Protein AF-A0A0L8GHQ9-F1 (afdb_monomer_lite)

Organism: Octopus bimaculoides (NCBI:txid37653)

Radius of gyration: 21.72 Å; chains: 1; bounding box: 52×26×66 Å

Structure (mmCIF, N/CA/C/O backbone):
data_AF-A0A0L8GHQ9-F1
#
_entry.id   AF-A0A0L8GHQ9-F1
#
loop_
_atom_site.group_PDB
_atom_site.id
_atom_site.type_symbol
_atom_site.label_atom_id
_atom_site.label_alt_id
_atom_site.label_comp_id
_atom_site.label_asym_id
_atom_site.label_entity_id
_atom_site.label_seq_id
_atom_site.pdbx_PDB_ins_code
_atom_site.Cartn_x
_atom_site.Cartn_y
_atom_site.Cartn_z
_atom_site.occupancy
_atom_site.B_iso_or_equiv
_atom_site.auth_seq_id
_atom_site.auth_comp_id
_atom_site.auth_asym_id
_atom_site.auth_atom_id
_atom_site.pdbx_PDB_model_num
ATOM 1 N N . MET A 1 1 ? 26.374 -10.317 -3.356 1.00 45.03 1 MET A N 1
ATOM 2 C CA . MET A 1 1 ? 27.525 -11.014 -3.963 1.00 45.03 1 MET A CA 1
ATOM 3 C C . MET A 1 1 ? 27.053 -11.499 -5.323 1.00 45.03 1 MET A C 1
ATOM 5 O O . MET A 1 1 ? 26.225 -12.399 -5.368 1.00 45.03 1 MET A O 1
ATOM 9 N N . THR A 1 2 ? 27.416 -10.808 -6.401 1.00 68.69 2 THR A N 1
ATOM 10 C CA . THR A 1 2 ? 27.128 -11.264 -7.770 1.00 68.69 2 THR A CA 1
ATOM 11 C C . THR A 1 2 ? 28.093 -12.399 -8.121 1.00 68.69 2 THR A C 1
ATOM 13 O O . THR A 1 2 ? 29.212 -12.444 -7.613 1.00 68.69 2 THR A O 1
ATOM 16 N N . SER A 1 3 ? 27.635 -13.373 -8.905 1.00 83.12 3 SER A N 1
ATOM 17 C CA . SER A 1 3 ? 28.460 -14.510 -9.332 1.00 83.12 3 SER A CA 1
ATOM 18 C C . SER A 1 3 ? 29.551 -14.045 -10.302 1.00 83.12 3 SER A C 1
ATOM 20 O O . SER A 1 3 ? 29.299 -13.146 -11.096 1.00 83.12 3 SER A O 1
ATOM 22 N N . PHE A 1 4 ? 30.712 -14.713 -10.317 1.00 80.62 4 PHE A N 1
ATOM 23 C CA . PHE A 1 4 ? 31.771 -14.515 -11.327 1.00 80.62 4 PHE A CA 1
ATOM 24 C C . PHE A 1 4 ? 31.271 -14.712 -12.774 1.00 80.62 4 PHE A C 1
ATOM 26 O O . PHE A 1 4 ? 31.885 -14.259 -13.737 1.00 80.62 4 PHE A O 1
ATOM 33 N N . LEU A 1 5 ? 30.138 -15.403 -12.935 1.00 78.00 5 LEU A N 1
ATOM 34 C CA . LEU A 1 5 ? 29.479 -15.593 -14.223 1.00 78.00 5 LEU A CA 1
ATOM 35 C C . LEU A 1 5 ? 28.772 -14.322 -14.719 1.00 78.00 5 LEU A C 1
ATOM 37 O O . LEU A 1 5 ? 28.605 -14.180 -15.924 1.00 78.00 5 LEU A O 1
ATOM 41 N N . CYS A 1 6 ? 28.383 -13.395 -13.834 1.00 75.25 6 CYS A N 1
ATOM 42 C CA . CYS A 1 6 ? 27.696 -12.156 -14.216 1.00 75.25 6 CYS A CA 1
ATOM 43 C C . CYS A 1 6 ? 28.582 -11.219 -15.052 1.00 75.25 6 CYS A C 1
ATOM 45 O O . CYS A 1 6 ? 28.053 -10.485 -15.877 1.00 75.25 6 CYS A O 1
ATOM 47 N N . ASP A 1 7 ? 29.907 -11.298 -14.900 1.00 81.38 7 ASP A N 1
ATOM 48 C CA . ASP A 1 7 ? 30.868 -10.476 -15.651 1.00 81.38 7 ASP A CA 1
ATOM 49 C C . ASP A 1 7 ? 30.962 -10.867 -17.137 1.00 81.38 7 ASP A C 1
ATOM 51 O O . ASP A 1 7 ? 31.507 -10.124 -17.949 1.00 81.38 7 ASP A O 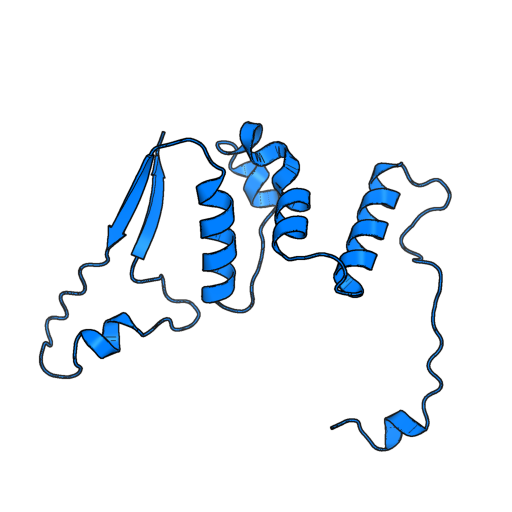1
ATOM 55 N N . HIS A 1 8 ? 30.429 -12.039 -17.498 1.00 83.44 8 HIS A N 1
ATOM 56 C CA . HIS A 1 8 ? 30.474 -12.591 -18.854 1.00 83.44 8 HIS A CA 1
ATOM 57 C C . HIS A 1 8 ? 29.106 -12.565 -19.553 1.00 83.44 8 HIS A C 1
ATOM 59 O O . HIS A 1 8 ? 28.953 -13.152 -20.624 1.00 83.44 8 HIS A O 1
ATOM 65 N N . VAL A 1 9 ? 28.101 -11.921 -18.951 1.00 83.38 9 VAL A N 1
ATOM 66 C CA . VAL A 1 9 ? 26.760 -11.798 -19.531 1.00 83.38 9 VAL A CA 1
ATOM 67 C C . VAL A 1 9 ? 26.627 -10.441 -20.207 1.00 83.38 9 VAL A C 1
ATOM 69 O O . VAL A 1 9 ? 26.786 -9.399 -19.576 1.00 83.38 9 VAL A O 1
ATOM 72 N N . GLU A 1 10 ? 26.285 -10.455 -21.492 1.00 84.00 10 GLU A N 1
ATOM 73 C CA . GLU A 1 10 ? 25.854 -9.253 -22.197 1.00 84.00 10 GLU A CA 1
ATOM 74 C C . GLU A 1 10 ? 24.424 -8.910 -21.763 1.00 84.00 10 GLU A C 1
ATOM 76 O O . GLU A 1 10 ? 23.481 -9.673 -21.990 1.00 84.00 10 GLU A O 1
ATOM 81 N N . VAL A 1 11 ? 24.266 -7.770 -21.092 1.00 82.88 11 VAL A N 1
ATOM 82 C CA . VAL A 1 11 ? 22.952 -7.251 -20.712 1.00 82.88 11 VAL A CA 1
ATOM 83 C C . VAL A 1 11 ? 22.405 -6.453 -21.887 1.00 82.88 11 VAL A C 1
ATOM 85 O O . VAL A 1 11 ? 22.941 -5.406 -22.237 1.00 82.88 11 VAL A O 1
ATOM 88 N N . VAL A 1 12 ? 21.325 -6.948 -22.487 1.00 81.06 12 VAL A N 1
ATOM 89 C CA . VAL A 1 12 ? 20.594 -6.240 -23.541 1.00 81.06 12 VAL A CA 1
ATOM 90 C C . VAL A 1 12 ? 19.338 -5.628 -22.937 1.00 81.06 12 VAL A C 1
ATOM 92 O O . VAL A 1 12 ? 18.494 -6.334 -22.384 1.00 81.06 12 VAL A O 1
ATOM 95 N N . GLU A 1 13 ? 19.201 -4.311 -23.053 1.00 80.62 13 GLU A N 1
ATOM 96 C CA . GLU A 1 13 ? 18.004 -3.596 -22.621 1.00 80.62 13 GLU A CA 1
ATOM 97 C C . GLU A 1 13 ? 16.935 -3.624 -23.718 1.00 80.62 13 GLU A C 1
ATOM 99 O O . GLU A 1 13 ? 17.205 -3.352 -24.889 1.00 80.62 13 GLU A O 1
ATOM 104 N N . LEU A 1 14 ? 15.696 -3.942 -23.338 1.00 71.56 14 LEU A N 1
ATOM 105 C CA . LEU A 1 14 ? 14.545 -3.867 -24.231 1.00 71.56 14 LEU A CA 1
ATOM 106 C C . LEU A 1 14 ? 13.823 -2.533 -24.000 1.00 71.56 14 LEU A C 1
ATOM 108 O O . LEU A 1 14 ? 13.189 -2.364 -22.959 1.00 71.56 14 LEU A O 1
ATOM 112 N N . PRO A 1 15 ? 13.860 -1.589 -24.958 1.00 68.81 15 PRO A N 1
ATOM 113 C CA . PRO A 1 15 ? 13.302 -0.251 -24.760 1.00 68.81 15 PRO A CA 1
ATOM 114 C C . PRO A 1 15 ? 11.769 -0.210 -24.848 1.00 68.81 15 PRO A C 1
ATOM 116 O O . PRO A 1 15 ? 11.161 0.810 -24.541 1.00 68.81 15 PRO A O 1
ATOM 119 N N . THR A 1 16 ? 11.122 -1.284 -25.316 1.00 68.50 16 THR A N 1
ATOM 120 C CA . THR A 1 16 ? 9.671 -1.326 -25.559 1.00 68.50 16 THR A CA 1
ATOM 121 C C . THR A 1 16 ? 9.004 -2.422 -24.738 1.00 68.50 16 THR A C 1
ATOM 123 O O . THR A 1 16 ? 9.372 -3.593 -24.823 1.00 68.50 16 THR A O 1
ATOM 126 N N . ASN A 1 17 ? 7.975 -2.050 -23.975 1.00 66.25 17 ASN A N 1
ATOM 127 C CA . ASN A 1 17 ? 7.151 -2.998 -23.236 1.00 66.25 17 ASN A CA 1
ATOM 128 C C . ASN A 1 17 ? 6.190 -3.719 -24.195 1.00 66.25 17 ASN A C 1
ATOM 130 O O . ASN A 1 17 ? 5.211 -3.140 -24.654 1.00 66.25 17 ASN A O 1
ATOM 134 N N . LEU A 1 18 ? 6.454 -4.997 -24.467 1.00 69.06 18 LEU A N 1
ATOM 135 C CA . LEU A 1 18 ? 5.669 -5.824 -25.394 1.00 69.06 18 LEU A CA 1
ATOM 136 C C . LEU A 1 18 ? 4.232 -6.121 -24.919 1.00 69.06 18 LEU A C 1
ATOM 138 O O . LEU A 1 18 ? 3.452 -6.686 -25.680 1.00 69.06 18 LEU A O 1
ATOM 142 N N . ARG A 1 19 ? 3.864 -5.755 -23.681 1.00 66.88 19 ARG A N 1
ATOM 143 C CA . ARG A 1 19 ? 2.473 -5.829 -23.194 1.00 66.88 19 ARG A CA 1
ATOM 144 C C . ARG A 1 19 ? 1.611 -4.657 -23.672 1.00 66.88 19 ARG A C 1
ATOM 146 O O . ARG A 1 19 ? 0.400 -4.714 -23.504 1.00 66.88 19 ARG A O 1
ATOM 153 N N . LEU A 1 20 ? 2.214 -3.611 -24.242 1.00 65.81 20 LEU A N 1
ATOM 154 C CA . LEU A 1 20 ? 1.497 -2.482 -24.826 1.00 65.81 20 LEU A CA 1
ATOM 155 C C . LEU A 1 20 ? 1.179 -2.754 -26.295 1.00 65.81 20 LEU A C 1
ATOM 157 O O . LEU A 1 20 ? 2.082 -2.824 -27.128 1.00 65.81 20 LEU A O 1
ATOM 161 N N . LEU A 1 21 ? -0.108 -2.874 -26.621 1.00 65.62 21 LEU A N 1
ATOM 162 C CA . LEU A 1 21 ? -0.550 -2.941 -28.010 1.00 65.62 21 LEU A CA 1
ATOM 163 C C . LEU A 1 21 ? -0.366 -1.562 -28.682 1.00 65.62 21 LEU A C 1
ATOM 165 O O . LEU A 1 21 ? -0.665 -0.540 -28.060 1.00 65.62 21 LEU A O 1
ATOM 169 N N . PRO A 1 22 ? 0.093 -1.491 -29.949 1.00 61.97 22 PRO A N 1
ATOM 170 C CA . PRO A 1 22 ? 0.243 -0.226 -30.682 1.00 61.97 22 PRO A CA 1
ATOM 171 C C . PRO A 1 22 ? -1.063 0.576 -30.800 1.00 61.97 22 PRO A C 1
ATOM 173 O O . PRO A 1 22 ? -1.027 1.802 -30.872 1.00 61.97 22 PRO A O 1
ATOM 176 N N . GLU A 1 23 ? -2.198 -0.127 -30.777 1.00 63.31 23 GLU A N 1
ATOM 177 C CA . GLU A 1 23 ? -3.567 0.407 -30.814 1.00 63.31 23 GLU A CA 1
ATOM 178 C C . GLU A 1 23 ? -4.259 0.386 -29.437 1.00 63.31 23 GLU A C 1
ATOM 180 O O . GLU A 1 23 ? -5.470 0.579 -29.350 1.00 63.31 23 GLU A O 1
ATOM 185 N N . GLY A 1 24 ? -3.510 0.129 -28.358 1.00 61.25 24 GLY A N 1
ATOM 186 C CA . GLY A 1 24 ? -4.055 0.028 -27.006 1.00 61.25 24 GLY A CA 1
ATOM 187 C C . GLY A 1 24 ? -4.785 1.301 -26.573 1.00 61.25 24 GLY A C 1
ATOM 188 O O . GLY A 1 24 ? -4.360 2.422 -26.881 1.00 61.25 24 GLY A O 1
ATOM 189 N N . HIS A 1 25 ? -5.892 1.127 -25.850 1.00 69.00 25 HIS A N 1
ATOM 190 C CA . HIS A 1 25 ? -6.658 2.231 -25.276 1.00 69.00 25 HIS A CA 1
ATOM 191 C C . HIS A 1 25 ? -5.782 3.077 -24.332 1.00 69.00 25 HIS A C 1
ATOM 193 O O . HIS A 1 25 ? -4.801 2.588 -23.769 1.00 69.00 25 HIS A O 1
ATOM 199 N N . SER A 1 26 ? -6.141 4.355 -24.147 1.00 75.06 26 SER A N 1
ATOM 200 C CA . SER A 1 26 ? -5.404 5.307 -23.292 1.00 75.06 26 SER A CA 1
ATOM 201 C C . SER A 1 26 ? -5.047 4.716 -21.919 1.00 75.06 26 SER A C 1
ATOM 203 O O . SER A 1 26 ? -3.924 4.884 -21.443 1.00 75.06 26 SER A O 1
ATOM 205 N N . ASP A 1 27 ? -5.973 3.950 -21.347 1.00 77.06 27 ASP A N 1
ATOM 206 C CA . ASP A 1 27 ? -5.876 3.353 -20.015 1.00 77.06 27 ASP A CA 1
ATOM 207 C C . ASP A 1 27 ? -4.775 2.275 -19.922 1.00 77.06 27 ASP A C 1
ATOM 209 O O . ASP A 1 27 ? -4.077 2.170 -18.913 1.00 77.06 27 ASP A O 1
ATOM 213 N N . GLU A 1 28 ? -4.547 1.496 -20.988 1.00 80.00 28 GLU A N 1
ATOM 214 C CA . GLU A 1 28 ? -3.485 0.475 -21.017 1.00 80.00 28 GLU A CA 1
ATOM 215 C C . GLU A 1 28 ? -2.097 1.122 -21.032 1.00 80.00 28 GLU A C 1
ATOM 217 O O . GLU A 1 2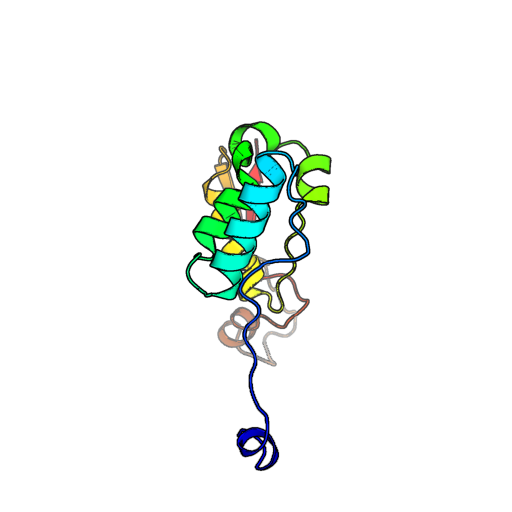8 ? -1.171 0.667 -20.350 1.00 80.00 28 GLU A O 1
ATOM 222 N N . ARG A 1 29 ? -1.957 2.217 -21.790 1.00 80.94 29 ARG A N 1
ATOM 223 C CA . ARG A 1 29 ? -0.712 2.989 -21.867 1.00 80.94 29 ARG A CA 1
ATOM 224 C C . ARG A 1 29 ? -0.396 3.666 -20.537 1.00 80.94 29 ARG A C 1
ATOM 226 O O . ARG A 1 29 ? 0.759 3.648 -20.111 1.00 80.94 29 ARG A O 1
ATOM 233 N N . GLU A 1 30 ? -1.404 4.226 -19.877 1.00 84.00 30 GLU A N 1
ATOM 234 C CA . GLU A 1 30 ? -1.261 4.804 -18.540 1.00 84.00 30 GLU A CA 1
ATOM 235 C C . GLU A 1 30 ? -0.794 3.752 -17.525 1.00 84.00 30 GLU A C 1
ATOM 237 O O . GLU A 1 30 ? 0.208 3.960 -16.833 1.00 84.00 30 GLU A O 1
ATOM 242 N N . PHE A 1 31 ? -1.436 2.582 -17.507 1.00 82.81 31 PHE A N 1
ATOM 243 C CA . PHE A 1 31 ? -1.072 1.501 -16.594 1.00 82.81 31 PHE A CA 1
ATOM 244 C C . PHE A 1 31 ? 0.352 0.970 -16.820 1.00 82.81 31 PHE A C 1
ATOM 246 O O . PHE A 1 31 ? 1.085 0.713 -15.864 1.00 82.81 31 PHE A O 1
ATOM 253 N N . ALA A 1 32 ? 0.796 0.828 -18.070 1.00 84.25 32 ALA A N 1
ATOM 254 C CA . ALA A 1 32 ? 2.161 0.377 -18.336 1.00 84.25 32 ALA A CA 1
ATOM 255 C C . ALA A 1 32 ? 3.219 1.417 -17.950 1.00 84.25 32 ALA A C 1
ATOM 257 O O . ALA A 1 32 ? 4.274 1.042 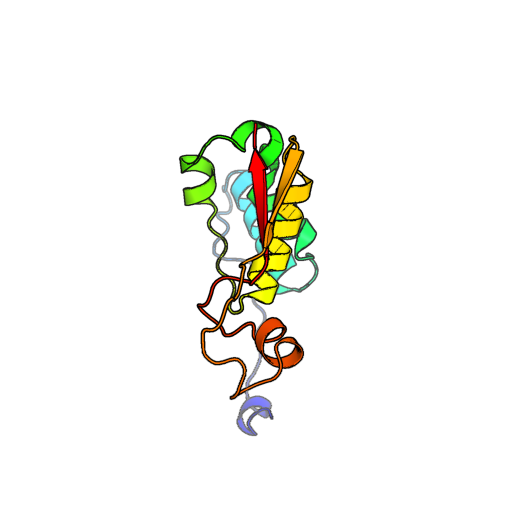-17.437 1.00 84.25 32 ALA A O 1
ATOM 258 N N . ASN A 1 33 ? 2.945 2.707 -18.164 1.00 85.19 33 ASN A N 1
ATOM 259 C CA . ASN A 1 33 ? 3.829 3.780 -17.707 1.00 85.19 33 ASN A CA 1
ATOM 260 C C . ASN A 1 33 ? 3.936 3.787 -16.179 1.00 85.19 33 ASN A C 1
ATOM 262 O O . ASN A 1 33 ? 5.035 3.928 -15.641 1.00 85.19 33 ASN A O 1
ATOM 266 N N . TYR A 1 34 ? 2.818 3.557 -15.489 1.00 86.94 34 TYR A N 1
ATOM 267 C CA . TYR A 1 34 ? 2.809 3.343 -14.047 1.00 86.94 34 TYR A CA 1
ATOM 268 C C . TYR A 1 34 ? 3.699 2.151 -13.649 1.00 86.94 34 TYR A C 1
ATOM 270 O O . TYR A 1 34 ? 4.594 2.310 -12.822 1.00 86.94 34 TYR A O 1
ATOM 278 N N . LEU A 1 35 ? 3.552 0.981 -14.284 1.00 85.50 35 LEU A N 1
ATOM 279 C CA . LEU A 1 35 ? 4.396 -0.187 -13.987 1.00 85.50 35 LEU A CA 1
ATOM 280 C C . LEU A 1 35 ? 5.894 0.075 -14.206 1.00 85.50 35 LEU A C 1
ATOM 282 O O . LEU A 1 35 ? 6.715 -0.390 -13.415 1.00 85.50 35 LEU A O 1
ATOM 286 N N . LEU A 1 36 ? 6.256 0.820 -15.253 1.00 87.12 36 LEU A N 1
ATOM 287 C CA . LEU A 1 36 ? 7.644 1.222 -15.499 1.00 87.12 36 LEU A CA 1
ATOM 288 C C . LEU A 1 36 ? 8.163 2.143 -14.392 1.00 87.12 36 LEU A C 1
ATOM 290 O O . LEU A 1 36 ? 9.273 1.949 -13.900 1.00 87.12 36 LEU A O 1
ATOM 294 N N . GLY A 1 37 ? 7.358 3.116 -13.963 1.00 87.69 37 GLY A N 1
ATOM 295 C CA . GLY A 1 37 ? 7.713 3.998 -12.855 1.00 87.69 37 GLY A CA 1
ATOM 296 C C . GLY A 1 37 ? 7.917 3.242 -11.540 1.00 87.69 37 GLY A C 1
ATOM 297 O O . GLY A 1 37 ? 8.883 3.519 -10.831 1.00 87.69 37 GLY A O 1
ATOM 298 N N . VAL A 1 38 ? 7.069 2.247 -11.252 1.00 86.06 38 VAL A N 1
ATOM 299 C CA . VAL A 1 38 ? 7.228 1.355 -10.091 1.00 86.06 38 VAL A CA 1
ATOM 300 C C . VAL A 1 38 ? 8.523 0.546 -10.200 1.00 86.06 38 VAL A C 1
ATOM 302 O O . VAL A 1 38 ? 9.314 0.536 -9.261 1.00 86.06 38 VAL A O 1
ATOM 305 N N . GLY A 1 39 ? 8.771 -0.098 -11.346 1.00 83.69 39 GLY A N 1
ATOM 306 C CA . GLY A 1 39 ? 9.962 -0.931 -11.558 1.00 83.69 39 GLY A CA 1
ATOM 307 C C . GLY A 1 39 ? 11.279 -0.154 -11.483 1.00 83.69 39 GLY A C 1
ATOM 308 O O . GLY A 1 39 ? 12.274 -0.681 -10.994 1.00 83.69 39 GLY A O 1
ATOM 309 N N . ASN A 1 40 ? 11.263 1.113 -11.899 1.00 87.31 40 ASN A N 1
ATOM 310 C CA . ASN A 1 40 ? 12.420 2.006 -11.834 1.00 87.31 40 ASN A CA 1
ATOM 311 C C . ASN A 1 40 ? 12.606 2.667 -10.457 1.00 87.31 40 ASN A C 1
ATOM 313 O O . ASN A 1 40 ? 13.568 3.407 -10.271 1.00 87.31 40 ASN A O 1
ATOM 317 N N . GLY A 1 41 ? 11.694 2.444 -9.503 1.00 88.12 41 GLY A N 1
ATOM 318 C CA . GLY A 1 41 ? 11.735 3.092 -8.188 1.00 88.12 41 GLY A CA 1
ATOM 319 C C . GLY A 1 41 ? 11.390 4.586 -8.213 1.00 88.12 41 GLY A C 1
ATOM 320 O O . GLY A 1 41 ? 11.681 5.298 -7.257 1.00 88.12 41 GLY A O 1
ATOM 321 N N . ASN A 1 42 ? 10.762 5.067 -9.290 1.00 90.69 42 ASN A N 1
ATOM 322 C CA . ASN A 1 42 ? 10.364 6.469 -9.453 1.00 90.69 42 ASN A CA 1
ATOM 323 C C . ASN A 1 42 ? 8.994 6.779 -8.836 1.00 90.69 42 ASN A C 1
ATOM 325 O O . ASN A 1 42 ? 8.610 7.945 -8.758 1.00 90.69 42 ASN A O 1
ATOM 329 N N . ILE A 1 43 ? 8.243 5.747 -8.450 1.00 90.38 43 ILE A N 1
ATOM 330 C CA . ILE A 1 43 ? 6.913 5.867 -7.855 1.0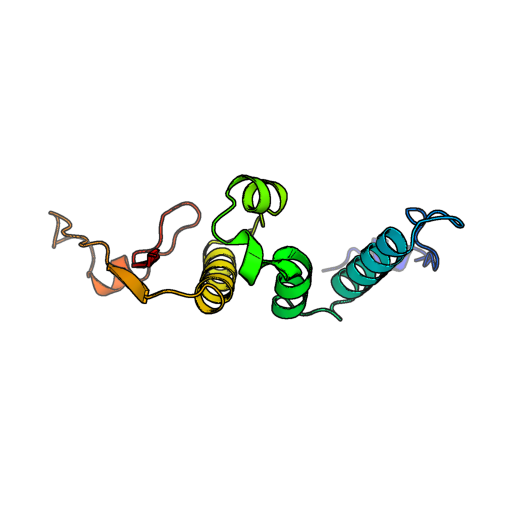0 90.38 43 ILE A CA 1
ATOM 331 C C . ILE A 1 43 ? 6.994 5.433 -6.396 1.00 90.38 43 ILE A C 1
ATOM 333 O O . ILE A 1 43 ? 7.433 4.323 -6.091 1.00 90.38 43 ILE A O 1
ATOM 337 N N . SER A 1 44 ? 6.560 6.312 -5.494 1.00 92.00 44 SER A N 1
ATOM 338 C CA . SER A 1 44 ? 6.506 6.004 -4.068 1.00 92.00 44 SER A CA 1
ATOM 339 C C . SER A 1 44 ? 5.352 5.049 -3.739 1.00 92.00 44 SER A C 1
ATOM 341 O O . SER A 1 44 ? 4.419 4.846 -4.526 1.00 92.00 44 SER A O 1
ATOM 343 N N . VAL A 1 45 ? 5.380 4.461 -2.541 1.00 88.88 45 VAL A N 1
ATOM 344 C CA . VAL A 1 45 ? 4.286 3.598 -2.074 1.00 88.88 45 VAL A CA 1
ATOM 345 C C . VAL A 1 45 ? 2.984 4.397 -1.978 1.00 88.88 45 VAL A C 1
ATOM 347 O O . VAL A 1 45 ? 1.940 3.918 -2.403 1.00 88.88 45 VAL A O 1
ATOM 350 N N . GLU A 1 46 ? 3.035 5.639 -1.503 1.00 91.31 46 GLU A N 1
ATOM 351 C CA . GLU A 1 46 ? 1.877 6.531 -1.400 1.00 91.31 46 GLU A CA 1
ATOM 352 C C . GLU A 1 46 ? 1.271 6.837 -2.772 1.00 91.31 46 GLU A C 1
ATOM 354 O O . GLU A 1 46 ? 0.059 6.731 -2.942 1.00 91.31 46 GLU A O 1
ATOM 359 N N . GLN A 1 47 ? 2.106 7.144 -3.769 1.00 91.94 47 GLN A N 1
ATOM 360 C CA . GLN A 1 47 ? 1.645 7.360 -5.145 1.00 91.94 47 GLN A CA 1
ATOM 361 C C . GLN A 1 47 ? 1.011 6.093 -5.735 1.00 91.94 47 GLN A C 1
ATOM 363 O O . GLN A 1 47 ? 0.015 6.170 -6.453 1.00 91.94 47 GLN A O 1
ATOM 368 N N . SER A 1 48 ? 1.549 4.922 -5.389 1.00 90.12 48 SER A N 1
ATOM 369 C CA . SER A 1 48 ? 0.983 3.629 -5.785 1.00 90.12 48 SER A CA 1
ATOM 370 C C . SER A 1 48 ? -0.389 3.389 -5.151 1.00 90.12 48 SER A C 1
ATOM 372 O O . SER A 1 48 ? -1.319 2.940 -5.820 1.00 90.12 48 SER A O 1
ATOM 374 N N . LEU A 1 49 ? -0.550 3.729 -3.870 1.00 92.19 49 LEU A N 1
ATOM 375 C CA . LEU A 1 49 ? -1.837 3.641 -3.176 1.00 92.19 49 LEU A CA 1
ATOM 376 C C . LEU A 1 49 ? -2.865 4.606 -3.776 1.00 92.19 49 LEU A C 1
ATOM 378 O O . LEU A 1 49 ? -4.027 4.233 -3.928 1.00 92.19 49 LEU A O 1
ATOM 382 N N . ASP A 1 50 ? -2.440 5.802 -4.177 1.00 91.38 50 ASP A N 1
ATOM 383 C CA . ASP A 1 50 ? -3.303 6.801 -4.817 1.00 91.38 50 ASP A CA 1
ATOM 384 C C . ASP A 1 50 ? -3.793 6.345 -6.190 1.00 91.38 50 ASP A C 1
ATOM 386 O O . ASP A 1 50 ? -4.955 6.565 -6.541 1.00 91.38 50 ASP A O 1
ATOM 390 N N . PHE A 1 51 ? -2.934 5.652 -6.935 1.00 89.38 51 PHE A N 1
ATOM 391 C CA . PHE A 1 51 ? -3.277 5.057 -8.221 1.00 89.38 51 PHE A CA 1
ATOM 392 C C . PHE A 1 51 ? -4.218 3.846 -8.077 1.00 89.38 51 PHE A C 1
ATOM 394 O O . PHE A 1 51 ? -5.211 3.733 -8.790 1.00 89.38 51 PHE A O 1
ATOM 401 N N . VAL A 1 52 ? -3.966 2.941 -7.124 1.00 89.62 52 VAL A N 1
ATOM 402 C CA . VAL A 1 52 ? -4.818 1.750 -6.919 1.00 89.62 52 VAL A CA 1
ATOM 403 C C . VAL A 1 52 ? -6.192 2.122 -6.344 1.00 89.62 52 VAL A C 1
ATOM 405 O O . VAL A 1 52 ? -7.210 1.528 -6.719 1.00 89.62 52 VAL A O 1
ATOM 408 N N . TYR A 1 53 ? -6.236 3.118 -5.454 1.00 90.94 53 TYR A N 1
ATOM 409 C CA . TYR A 1 53 ? -7.432 3.533 -4.716 1.00 90.94 53 TYR A CA 1
ATOM 410 C C . TYR A 1 53 ? -7.936 4.934 -5.105 1.00 90.94 53 TYR A C 1
ATOM 412 O O . TYR A 1 53 ? -8.491 5.644 -4.264 1.00 90.94 53 TYR A O 1
ATOM 420 N N . THR A 1 54 ? -7.801 5.341 -6.371 1.00 89.19 54 THR A N 1
ATOM 421 C CA . THR A 1 54 ? -8.170 6.692 -6.850 1.00 89.19 54 THR A CA 1
ATOM 422 C C . THR A 1 54 ? -9.604 7.109 -6.481 1.00 89.19 54 THR A C 1
ATOM 424 O O . THR A 1 54 ? -9.839 8.243 -6.060 1.00 89.19 54 THR A O 1
ATOM 427 N N . ASP A 1 55 ? -10.556 6.171 -6.520 1.00 89.56 55 ASP A N 1
ATOM 428 C CA . ASP A 1 55 ? -11.972 6.409 -6.197 1.00 89.56 55 ASP A CA 1
ATOM 429 C C . ASP A 1 55 ? -12.375 5.985 -4.776 1.00 89.56 55 ASP A C 1
ATOM 431 O O . ASP A 1 55 ? -13.553 5.711 -4.509 1.00 89.56 55 ASP A O 1
ATOM 435 N N . LEU A 1 56 ? -11.420 5.934 -3.839 1.00 90.00 56 LEU A N 1
ATOM 436 C CA . LEU A 1 56 ? -11.663 5.505 -2.456 1.00 90.00 56 LEU A CA 1
ATOM 437 C C . LEU A 1 56 ? -12.818 6.271 -1.804 1.00 90.00 56 LEU A C 1
ATOM 439 O O . LEU A 1 56 ? -13.686 5.671 -1.178 1.00 90.00 56 LEU A O 1
ATOM 443 N N . LYS A 1 57 ? -12.878 7.593 -2.002 1.00 87.38 57 LYS A N 1
ATOM 444 C CA . LYS A 1 57 ? -13.919 8.462 -1.425 1.00 87.38 57 LYS A CA 1
ATOM 445 C C . LYS A 1 57 ? -15.346 8.100 -1.852 1.00 87.38 57 LYS A C 1
ATOM 447 O O . LYS A 1 57 ? -16.284 8.436 -1.139 1.00 87.38 57 LYS A O 1
ATOM 452 N N . TYR A 1 58 ? -15.512 7.423 -2.987 1.00 89.56 58 TYR A N 1
ATOM 453 C CA . TYR A 1 58 ? -16.818 6.993 -3.494 1.00 89.56 58 TYR A CA 1
ATOM 454 C C . TYR A 1 58 ? -17.093 5.509 -3.233 1.00 89.56 58 TYR A C 1
ATOM 456 O O . TYR A 1 58 ? -18.251 5.115 -3.140 1.00 89.56 58 TYR A O 1
ATOM 464 N N . ASN A 1 59 ? -16.043 4.695 -3.091 1.00 91.25 59 ASN A N 1
ATOM 465 C CA . ASN A 1 59 ? -16.147 3.238 -3.001 1.00 91.25 59 ASN A CA 1
ATOM 466 C C . ASN A 1 59 ? -15.782 2.658 -1.628 1.00 91.25 59 ASN A C 1
ATOM 468 O O . ASN A 1 59 ? -15.784 1.440 -1.477 1.00 91.25 59 ASN A O 1
ATOM 472 N N . PHE A 1 60 ? -15.507 3.479 -0.609 1.00 86.81 60 PHE A N 1
ATOM 473 C CA . PHE A 1 60 ? -15.089 2.992 0.715 1.00 86.81 60 PHE A CA 1
ATOM 474 C C . PHE A 1 60 ? -16.114 2.071 1.414 1.00 86.81 60 PHE A C 1
ATOM 476 O O . PHE A 1 60 ? -15.765 1.380 2.366 1.00 86.81 60 PHE A O 1
ATOM 483 N N . THR A 1 61 ? -17.366 2.028 0.952 1.00 88.06 61 THR A N 1
ATOM 484 C CA . THR A 1 61 ? -18.412 1.100 1.427 1.00 88.06 61 THR A CA 1
ATOM 485 C C . THR A 1 61 ? -18.599 -0.131 0.534 1.00 88.06 61 THR A C 1
ATOM 487 O O . THR A 1 61 ? -19.360 -1.033 0.881 1.00 88.06 61 THR A O 1
ATOM 490 N N . ASN A 1 62 ? -17.930 -0.189 -0.618 1.00 91.44 62 ASN A N 1
ATOM 491 C CA . ASN A 1 62 ? -18.084 -1.239 -1.616 1.00 91.44 62 ASN A CA 1
ATOM 492 C C . ASN A 1 62 ? -17.042 -2.347 -1.400 1.00 91.44 62 ASN A C 1
ATOM 494 O O . ASN A 1 62 ? -15.900 -2.255 -1.852 1.00 91.44 62 ASN A O 1
ATOM 498 N N . SER A 1 63 ? -17.448 -3.426 -0.731 1.00 87.81 63 SER A N 1
ATOM 499 C CA . SER A 1 63 ? -16.570 -4.567 -0.435 1.00 87.81 63 SER A CA 1
ATOM 500 C C . SER A 1 63 ? -16.031 -5.268 -1.688 1.00 87.81 63 SER A C 1
ATOM 502 O O . SER A 1 63 ? -14.871 -5.674 -1.707 1.00 87.81 63 SER A O 1
ATOM 504 N N . VAL A 1 64 ? -16.832 -5.371 -2.754 1.00 92.31 64 VAL A N 1
ATOM 505 C CA . VAL A 1 64 ? -16.418 -5.991 -4.027 1.00 92.31 64 VAL A CA 1
ATOM 506 C C . VAL A 1 64 ? -15.322 -5.164 -4.699 1.00 92.31 64 VAL A C 1
ATOM 508 O O . VAL A 1 64 ? -14.370 -5.715 -5.254 1.00 92.31 64 VAL A O 1
ATOM 511 N N . TRP A 1 65 ? -15.414 -3.836 -4.611 1.00 91.75 65 TRP A N 1
ATOM 512 C CA . TRP A 1 65 ? -14.401 -2.935 -5.158 1.00 91.75 65 TRP A CA 1
ATOM 513 C C . TRP A 1 65 ? -13.037 -3.108 -4.473 1.00 91.75 65 TRP A C 1
ATOM 515 O O . TRP A 1 65 ? -12.022 -3.170 -5.173 1.00 91.75 65 TRP A O 1
ATOM 525 N N . PHE A 1 66 ? -13.017 -3.274 -3.143 1.00 88.88 66 PHE A N 1
ATOM 526 C CA . PHE A 1 66 ? -11.797 -3.594 -2.389 1.00 88.88 66 PHE A CA 1
ATOM 527 C C . PHE A 1 66 ? -11.242 -4.979 -2.715 1.00 88.88 66 PHE A C 1
ATOM 529 O O . PHE A 1 66 ? -10.034 -5.115 -2.898 1.00 88.88 66 PHE A O 1
ATOM 536 N N . ALA A 1 67 ? -12.099 -6.000 -2.820 1.00 88.06 67 ALA A N 1
ATOM 537 C CA . ALA A 1 67 ? -11.657 -7.368 -3.098 1.00 88.06 67 ALA A CA 1
ATOM 538 C C . ALA A 1 67 ? -10.851 -7.453 -4.408 1.00 88.06 67 ALA A C 1
ATOM 540 O O . ALA A 1 67 ? -9.796 -8.089 -4.458 1.00 88.06 67 ALA A O 1
ATOM 541 N N . ASN A 1 68 ? -11.278 -6.710 -5.432 1.00 89.56 68 ASN A N 1
ATOM 542 C CA . ASN A 1 68 ? -10.593 -6.622 -6.725 1.00 89.56 68 ASN A CA 1
ATOM 543 C C . ASN A 1 68 ? -9.278 -5.814 -6.693 1.00 89.56 68 ASN A C 1
ATOM 545 O O . ASN A 1 68 ? -8.600 -5.724 -7.714 1.00 89.56 68 ASN A O 1
ATOM 549 N N . ARG A 1 69 ? -8.929 -5.196 -5.557 1.00 89.06 69 ARG A N 1
ATOM 550 C CA . ARG A 1 69 ? -7.765 -4.305 -5.361 1.00 89.06 69 ARG A CA 1
ATOM 551 C C . ARG A 1 69 ? -6.898 -4.725 -4.172 1.00 89.06 69 ARG A C 1
ATOM 553 O O . ARG A 1 69 ? -6.187 -3.909 -3.595 1.00 89.06 69 ARG A O 1
ATOM 560 N N . THR A 1 70 ? -6.958 -6.004 -3.802 1.00 86.94 70 THR A N 1
ATOM 561 C CA . THR A 1 70 ? -6.199 -6.559 -2.675 1.00 86.94 70 THR A CA 1
ATOM 562 C C . THR A 1 70 ? -4.698 -6.300 -2.834 1.00 86.94 70 THR A C 1
ATOM 564 O O . THR A 1 70 ? -4.097 -6.693 -3.832 1.00 86.94 70 THR A O 1
ATOM 567 N N . ILE A 1 71 ? -4.086 -5.677 -1.823 1.00 86.81 71 ILE A N 1
ATOM 568 C CA . ILE A 1 71 ? -2.632 -5.511 -1.727 1.00 86.81 71 ILE A CA 1
ATOM 569 C C . ILE A 1 71 ? -2.070 -6.627 -0.855 1.00 86.81 71 ILE A C 1
ATOM 571 O O . ILE A 1 71 ? -2.547 -6.859 0.254 1.00 86.81 71 ILE A O 1
ATOM 575 N N . VAL A 1 72 ? -1.029 -7.290 -1.351 1.00 87.25 72 VAL A N 1
ATOM 576 C CA . VAL A 1 72 ? -0.286 -8.309 -0.608 1.00 87.25 72 VAL A CA 1
ATOM 577 C C . VAL A 1 72 ? 1.078 -7.740 -0.247 1.00 87.25 72 VAL A C 1
ATOM 579 O O . VAL A 1 72 ? 1.819 -7.299 -1.124 1.00 87.25 72 VAL A O 1
ATOM 582 N N . THR A 1 73 ? 1.416 -7.753 1.040 1.00 83.06 73 THR A N 1
ATOM 583 C CA . THR A 1 73 ? 2.735 -7.350 1.536 1.00 83.06 73 THR A CA 1
ATOM 584 C C . THR A 1 73 ? 3.474 -8.558 2.113 1.00 83.06 73 THR A C 1
ATOM 586 O O . THR A 1 73 ? 2.843 -9.487 2.618 1.00 83.06 73 THR A O 1
ATOM 589 N N . PRO A 1 74 ? 4.817 -8.568 2.068 1.00 80.81 74 PRO A N 1
ATOM 590 C CA . PRO A 1 74 ? 5.601 -9.666 2.631 1.00 80.81 74 PRO A CA 1
ATOM 591 C C . PRO A 1 74 ? 5.634 -9.662 4.168 1.00 80.81 74 PRO A C 1
ATOM 593 O O . PRO A 1 74 ? 5.898 -10.700 4.769 1.00 80.81 74 PRO A O 1
ATOM 596 N N . ILE A 1 75 ? 5.390 -8.509 4.808 1.00 84.56 75 ILE A N 1
ATOM 597 C CA . ILE A 1 75 ? 5.429 -8.342 6.269 1.00 84.56 75 ILE A CA 1
ATOM 598 C C . ILE A 1 75 ? 4.238 -7.530 6.792 1.00 84.56 75 ILE A C 1
ATOM 600 O O . ILE A 1 75 ? 3.673 -6.691 6.080 1.00 84.56 75 ILE A O 1
ATOM 604 N N . ASN A 1 76 ? 3.912 -7.754 8.069 1.00 80.62 76 ASN A N 1
ATOM 605 C CA . ASN A 1 76 ? 2.803 -7.109 8.775 1.00 80.62 76 ASN A CA 1
ATOM 606 C C . ASN A 1 76 ? 2.979 -5.591 8.927 1.00 80.62 76 ASN A C 1
ATOM 608 O O . ASN A 1 76 ? 2.006 -4.862 8.786 1.00 80.62 76 ASN A O 1
ATOM 612 N N . GLU A 1 77 ? 4.197 -5.098 9.172 1.00 84.94 77 GLU A N 1
ATOM 613 C CA . GLU A 1 77 ? 4.464 -3.655 9.307 1.00 84.94 77 GLU A CA 1
ATOM 614 C C . GLU A 1 77 ? 4.112 -2.892 8.021 1.00 84.94 77 GLU A C 1
ATOM 616 O O . GLU A 1 77 ? 3.443 -1.861 8.057 1.00 84.94 77 GLU A O 1
ATOM 621 N N . ALA A 1 78 ? 4.465 -3.454 6.861 1.00 86.56 78 ALA A N 1
ATOM 622 C CA . ALA A 1 78 ? 4.093 -2.893 5.566 1.00 86.56 78 ALA A CA 1
ATOM 623 C C . ALA A 1 78 ? 2.571 -2.926 5.342 1.00 86.56 78 ALA A C 1
ATOM 625 O O . ALA A 1 78 ? 2.003 -1.951 4.851 1.00 86.56 78 ALA A O 1
ATOM 626 N N . ALA A 1 79 ? 1.891 -4.010 5.743 1.00 86.06 79 ALA A N 1
ATOM 627 C CA . ALA A 1 79 ? 0.428 -4.066 5.700 1.00 86.06 79 ALA A CA 1
ATOM 628 C C . ALA A 1 79 ? -0.195 -2.997 6.609 1.00 86.06 79 ALA A C 1
ATOM 630 O O . ALA A 1 79 ? -1.171 -2.351 6.231 1.00 86.06 79 ALA A O 1
ATOM 631 N N . GLN A 1 80 ? 0.378 -2.782 7.794 1.00 86.19 80 GLN A N 1
ATOM 632 C CA . GLN A 1 80 ? -0.094 -1.782 8.743 1.0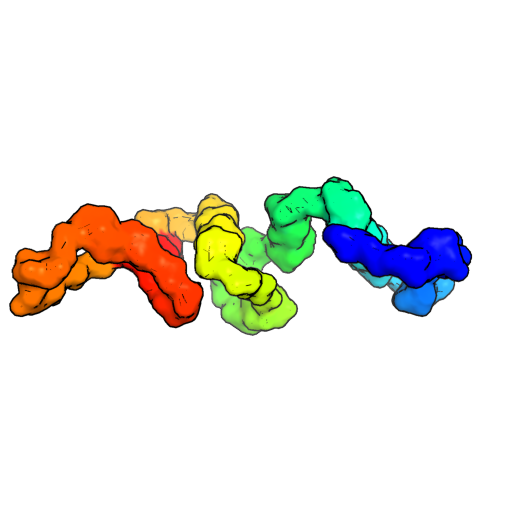0 86.19 80 GLN A CA 1
ATOM 633 C C . GLN A 1 80 ? 0.067 -0.367 8.197 1.00 86.19 80 GLN A C 1
ATOM 635 O O . GLN A 1 80 ? -0.878 0.412 8.286 1.00 86.19 80 GLN A O 1
ATOM 640 N N . PHE A 1 81 ? 1.208 -0.057 7.580 1.00 89.69 81 PHE A N 1
ATOM 641 C CA . PHE A 1 81 ? 1.426 1.221 6.906 1.00 89.69 81 PHE A CA 1
ATOM 642 C C . PHE A 1 81 ? 0.354 1.489 5.840 1.00 89.69 81 PHE A C 1
ATOM 644 O O . PHE A 1 81 ? -0.280 2.544 5.852 1.00 89.69 81 PHE A O 1
ATOM 651 N N . VAL A 1 82 ? 0.101 0.514 4.958 1.00 90.44 82 VAL A N 1
ATOM 652 C CA . VAL A 1 82 ? -0.933 0.621 3.915 1.00 90.44 82 VAL A CA 1
ATOM 653 C C . VAL A 1 82 ? -2.318 0.826 4.535 1.00 90.44 82 VAL A C 1
ATOM 655 O O . VAL A 1 82 ? -3.055 1.725 4.125 1.00 90.44 82 VAL A O 1
ATOM 658 N N . ASN A 1 83 ? -2.665 0.030 5.548 1.00 89.06 83 ASN A N 1
ATOM 659 C CA . ASN A 1 83 ? -3.955 0.124 6.227 1.00 89.06 83 ASN A CA 1
ATOM 660 C C . ASN A 1 83 ? -4.145 1.489 6.900 1.00 89.06 83 ASN A C 1
ATOM 662 O O . ASN A 1 83 ? -5.188 2.113 6.718 1.00 89.06 83 ASN A O 1
ATOM 666 N N . ASP A 1 84 ? -3.144 1.978 7.633 1.00 90.12 84 ASP A N 1
ATOM 667 C CA . ASP A 1 84 ? -3.187 3.280 8.303 1.00 90.12 84 ASP A CA 1
ATOM 668 C C . ASP A 1 84 ? -3.310 4.428 7.289 1.00 90.12 84 ASP A C 1
ATOM 670 O O . ASP A 1 84 ? -4.114 5.348 7.478 1.00 90.12 84 ASP A O 1
ATOM 674 N N . PHE A 1 85 ? -2.571 4.355 6.179 1.00 91.31 85 PHE A N 1
ATOM 675 C CA . PHE A 1 85 ? -2.642 5.338 5.100 1.00 91.31 85 PHE A CA 1
ATOM 676 C C . PHE A 1 85 ? -4.050 5.434 4.495 1.00 91.31 85 PHE A C 1
ATOM 678 O O . PHE A 1 85 ? -4.590 6.534 4.342 1.00 91.31 85 PHE A O 1
ATOM 685 N N . LEU A 1 86 ? -4.676 4.293 4.188 1.00 90.44 86 LEU A N 1
ATOM 686 C CA . LEU A 1 86 ? -6.027 4.251 3.619 1.00 90.44 86 LEU A CA 1
ATOM 687 C C . LEU A 1 86 ? -7.092 4.650 4.646 1.00 90.44 86 LEU A C 1
ATOM 689 O O . LEU A 1 86 ? -7.988 5.434 4.326 1.00 90.44 86 LEU A O 1
ATOM 693 N N . LEU A 1 87 ? -6.976 4.181 5.893 1.00 89.88 87 LEU A N 1
ATOM 694 C CA . LEU A 1 87 ? -7.888 4.543 6.982 1.00 89.88 87 LEU A CA 1
ATOM 695 C C . LEU A 1 87 ? -7.919 6.055 7.209 1.00 89.88 87 LEU A C 1
ATOM 697 O O . LEU A 1 87 ? -8.995 6.618 7.409 1.00 89.88 87 LEU A O 1
ATOM 701 N N . ASN A 1 88 ? -6.781 6.745 7.123 1.00 89.38 88 ASN A N 1
ATOM 702 C CA . ASN A 1 88 ? -6.736 8.200 7.279 1.00 89.38 88 ASN A CA 1
ATOM 703 C C . ASN A 1 88 ? -7.547 8.953 6.210 1.00 89.38 88 ASN A C 1
ATOM 705 O O . ASN A 1 88 ? -8.055 10.037 6.492 1.00 89.38 88 ASN A O 1
ATOM 709 N N . ARG A 1 89 ? -7.744 8.361 5.028 1.00 89.00 89 ARG A N 1
ATOM 710 C CA . ARG A 1 89 ? -8.471 8.964 3.897 1.00 89.00 89 ARG A CA 1
ATOM 711 C C . ARG A 1 89 ? -9.966 8.651 3.881 1.00 89.00 89 ARG A C 1
ATOM 713 O O . ARG A 1 89 ? -10.728 9.341 3.208 1.00 89.00 89 ARG A O 1
ATOM 720 N N . ILE A 1 90 ? -10.393 7.628 4.617 1.00 88.75 90 ILE A N 1
ATOM 721 C CA . ILE A 1 90 ? -11.810 7.287 4.766 1.00 88.75 90 ILE A CA 1
ATOM 722 C C . ILE A 1 90 ? -12.460 8.285 5.743 1.00 88.75 90 ILE A C 1
ATOM 724 O O . ILE A 1 90 ? -11.911 8.519 6.822 1.00 88.75 90 ILE A O 1
ATOM 728 N N . PRO A 1 91 ? -13.612 8.896 5.419 1.00 85.94 91 PRO A N 1
ATOM 729 C CA . PRO A 1 91 ? -14.333 9.739 6.370 1.00 85.94 91 PRO A CA 1
ATOM 730 C C . PRO A 1 91 ? -14.914 8.894 7.515 1.00 85.94 91 PRO A C 1
ATOM 732 O O . PRO A 1 91 ? -15.328 7.759 7.300 1.00 85.94 91 PRO A O 1
ATOM 735 N N . GLY A 1 92 ? -14.962 9.447 8.727 1.00 85.00 92 GLY A N 1
ATOM 736 C CA . GLY A 1 92 ? -15.542 8.780 9.898 1.00 85.00 92 GLY A CA 1
ATOM 737 C C . GLY A 1 92 ? -14.652 8.841 11.134 1.00 85.00 92 GLY A C 1
ATOM 738 O O . GLY A 1 92 ? -13.474 9.212 11.063 1.00 85.00 92 GLY A O 1
ATOM 739 N N . GLU A 1 93 ? -15.234 8.481 12.273 1.00 86.31 93 GLU A N 1
ATOM 740 C CA . GLU A 1 93 ? -14.537 8.469 13.556 1.00 86.31 93 GLU A CA 1
ATOM 741 C C . GLU A 1 93 ? -13.616 7.247 13.654 1.00 86.31 93 GLU A C 1
ATOM 743 O O . GLU A 1 93 ? -14.021 6.113 13.382 1.00 86.31 93 GLU A O 1
ATOM 748 N N . LEU A 1 94 ? -12.358 7.481 14.035 1.00 85.62 94 LEU A N 1
ATOM 749 C CA . LEU A 1 94 ? -11.385 6.420 14.261 1.00 85.62 94 LEU A CA 1
ATOM 750 C C . LEU A 1 94 ? -11.611 5.794 15.638 1.00 85.62 94 LEU A C 1
ATOM 752 O O . LEU A 1 94 ? -11.378 6.430 16.663 1.00 85.62 94 LEU A O 1
ATOM 756 N N . LYS A 1 95 ? -11.987 4.519 15.652 1.00 83.31 95 LYS A N 1
ATOM 757 C CA . LYS A 1 95 ? -12.049 3.683 16.849 1.00 83.31 95 LYS A CA 1
ATOM 758 C C . LYS A 1 95 ? -10.796 2.828 16.944 1.00 83.31 95 LYS A C 1
ATOM 760 O O . LYS A 1 95 ? -10.414 2.144 15.992 1.00 83.31 95 LYS A O 1
ATOM 765 N N . ILE A 1 96 ? -10.156 2.881 18.104 1.00 81.44 96 ILE A N 1
ATOM 766 C CA . ILE A 1 96 ? -8.935 2.141 18.405 1.00 81.44 96 ILE A CA 1
ATOM 767 C C . ILE A 1 96 ? -9.275 1.118 19.484 1.00 81.44 96 ILE A C 1
ATOM 769 O O . ILE A 1 96 ? -9.771 1.474 20.550 1.00 81.44 96 ILE A O 1
ATOM 773 N N . TYR A 1 97 ? -9.003 -0.148 19.196 1.00 75.88 97 TYR A N 1
ATOM 774 C CA . TYR A 1 97 ? -9.203 -1.271 20.097 1.00 75.88 97 TYR A CA 1
ATOM 775 C C . TYR A 1 97 ? -7.830 -1.830 20.467 1.00 75.88 97 TYR A C 1
ATOM 777 O O . TYR A 1 97 ? -7.089 -2.279 19.595 1.00 75.88 97 TYR A O 1
ATOM 785 N N . GLY A 1 98 ? -7.475 -1.776 21.749 1.00 67.75 98 GLY A N 1
ATOM 786 C CA . GLY A 1 98 ? -6.305 -2.478 22.273 1.00 67.75 98 GLY A CA 1
ATOM 787 C C . GLY A 1 98 ? -6.672 -3.914 22.630 1.00 67.75 98 GLY A C 1
ATOM 788 O O . GLY A 1 98 ? -7.738 -4.148 23.204 1.00 67.75 98 GLY A O 1
ATOM 789 N N . ILE A 1 99 ? -5.809 -4.871 22.298 1.00 65.56 99 ILE A N 1
ATOM 790 C CA . ILE A 1 99 ? -5.919 -6.231 22.824 1.00 65.56 99 ILE A CA 1
ATOM 791 C C . ILE A 1 99 ? -5.573 -6.166 24.317 1.00 65.56 99 ILE A C 1
ATOM 793 O O . ILE A 1 99 ? -4.487 -5.729 24.694 1.00 65.56 99 ILE A O 1
ATOM 797 N N . LEU A 1 100 ? -6.518 -6.552 25.176 1.00 54.56 100 LEU A N 1
ATOM 798 C CA . LEU A 1 100 ? -6.261 -6.744 26.599 1.00 54.56 100 LEU A CA 1
ATOM 799 C C . LEU A 1 100 ? -5.547 -8.092 26.754 1.00 54.56 100 LEU A C 1
ATOM 801 O O . LEU A 1 100 ? -6.196 -9.120 26.933 1.00 54.56 100 LEU A O 1
ATOM 805 N N . ASP A 1 101 ? -4.220 -8.092 26.642 1.00 54.84 101 ASP A N 1
ATOM 806 C CA . ASP A 1 101 ? -3.397 -9.270 26.929 1.00 54.84 101 ASP A CA 1
ATOM 807 C C . ASP A 1 101 ? -3.373 -9.512 28.448 1.00 54.84 101 ASP A C 1
ATOM 809 O O . ASP A 1 101 ? -2.395 -9.226 29.136 1.00 54.84 101 ASP A O 1
ATOM 813 N N . THR A 1 102 ? -4.472 -10.019 29.016 1.00 47.47 102 THR A N 1
ATOM 814 C CA . THR A 1 102 ? -4.427 -10.639 30.347 1.00 47.47 102 THR A CA 1
ATOM 815 C C . THR A 1 102 ? -3.887 -12.050 30.168 1.00 47.47 102 THR A C 1
ATOM 817 O O . THR A 1 102 ? -4.629 -13.016 30.002 1.00 47.47 102 THR A O 1
ATOM 820 N N . ILE A 1 103 ? -2.562 -12.158 30.117 1.00 52.47 103 ILE A N 1
ATOM 821 C CA . ILE A 1 103 ? -1.885 -13.446 30.187 1.00 52.47 103 ILE A CA 1
ATOM 822 C C . ILE A 1 103 ? -2.045 -13.927 31.630 1.00 52.47 103 ILE A C 1
ATOM 824 O O . ILE A 1 103 ? -1.485 -13.329 32.540 1.00 52.47 103 ILE A O 1
ATOM 828 N N . ASP A 1 104 ? -2.753 -15.036 31.834 1.00 51.06 104 ASP A N 1
ATOM 829 C CA . ASP A 1 104 ? -2.927 -15.729 33.129 1.00 51.06 104 ASP A CA 1
ATOM 830 C C . ASP A 1 104 ? -1.598 -16.290 33.709 1.00 51.06 104 ASP A C 1
ATOM 832 O O . ASP A 1 104 ? -1.565 -17.052 34.666 1.00 51.06 104 ASP A O 1
ATOM 836 N N . ASN A 1 105 ? -0.468 -15.916 33.103 1.00 51.66 105 ASN A N 1
ATOM 837 C CA . ASN A 1 105 ? 0.899 -16.253 33.473 1.00 51.66 105 ASN A CA 1
ATOM 838 C C . ASN A 1 105 ? 1.739 -14.967 33.481 1.00 51.66 105 ASN A C 1
ATOM 840 O O . ASN A 1 105 ? 2.611 -14.768 32.634 1.00 51.66 105 ASN A O 1
ATOM 844 N N . GLU A 1 106 ? 1.511 -14.106 34.474 1.00 50.91 106 GLU A N 1
ATOM 845 C CA . GLU A 1 106 ? 2.323 -12.910 34.781 1.00 50.91 106 GLU A CA 1
ATOM 846 C C . GLU A 1 106 ? 3.815 -13.216 35.082 1.00 50.91 106 GLU A C 1
ATOM 848 O O . GLU A 1 106 ? 4.583 -12.328 35.439 1.00 50.91 106 GLU A O 1
ATOM 853 N N . THR A 1 107 ? 4.259 -14.471 34.962 1.00 54.91 107 THR A N 1
ATOM 854 C CA . THR A 1 107 ? 5.542 -14.957 35.489 1.00 54.91 107 THR A CA 1
ATOM 855 C C . THR A 1 107 ? 6.602 -15.307 34.446 1.00 54.91 107 THR A C 1
ATOM 857 O O . THR A 1 107 ? 7.748 -15.522 34.837 1.00 54.91 107 THR A O 1
ATOM 860 N N . LEU A 1 108 ? 6.287 -15.364 33.144 1.00 57.91 108 LEU A N 1
ATOM 861 C CA . LEU A 1 108 ? 7.252 -15.855 32.142 1.00 57.91 108 LEU A CA 1
ATOM 862 C C . LEU A 1 108 ? 7.924 -14.761 31.300 1.00 57.91 108 LEU A C 1
ATOM 864 O O . LEU A 1 108 ? 9.088 -14.936 30.945 1.00 57.91 108 LEU A O 1
ATOM 868 N N . TYR A 1 109 ? 7.262 -13.629 31.028 1.00 56.38 109 TYR A N 1
ATOM 869 C CA . TYR A 1 109 ? 7.853 -12.514 30.274 1.00 56.38 109 TYR A CA 1
ATOM 870 C C . TYR A 1 109 ? 7.267 -11.159 30.698 1.00 56.38 109 TYR A C 1
ATOM 872 O O . TYR A 1 109 ? 6.063 -11.074 30.941 1.00 56.38 109 TYR A O 1
ATOM 880 N N . PRO A 1 110 ? 8.075 -10.080 30.748 1.00 63.53 110 PRO A N 1
ATOM 881 C CA . PRO A 1 110 ? 7.561 -8.734 30.977 1.00 63.53 110 PRO A CA 1
ATOM 882 C C . PRO A 1 110 ? 6.562 -8.336 29.886 1.00 63.53 110 PRO A C 1
ATOM 884 O O . PRO A 1 110 ? 6.835 -8.514 28.697 1.00 63.53 110 PRO A O 1
ATOM 887 N N . ILE A 1 111 ? 5.449 -7.716 30.279 1.00 58.59 111 ILE A N 1
ATOM 888 C CA . ILE A 1 111 ? 4.425 -7.185 29.360 1.00 58.59 111 ILE A CA 1
ATOM 889 C C . ILE A 1 111 ? 5.017 -6.237 28.297 1.00 58.59 111 ILE A C 1
ATOM 891 O O . ILE A 1 111 ? 4.577 -6.204 27.153 1.00 58.59 111 ILE A O 1
ATOM 895 N N . GLU A 1 112 ? 6.094 -5.528 28.642 1.00 59.84 112 GLU A N 1
ATOM 896 C CA . GLU A 1 112 ? 6.857 -4.642 27.754 1.00 59.84 112 GLU A CA 1
ATOM 897 C C . GLU A 1 112 ? 7.555 -5.374 26.596 1.00 59.84 112 GLU A C 1
ATOM 899 O O . GLU A 1 112 ? 7.840 -4.762 25.563 1.00 59.84 112 GLU A O 1
ATOM 904 N N . PHE A 1 113 ? 7.860 -6.663 26.771 1.00 60.28 113 PHE A N 1
ATOM 905 C CA . PHE A 1 113 ? 8.476 -7.517 25.757 1.00 60.28 113 PHE A CA 1
ATOM 906 C C . PHE A 1 113 ? 7.405 -8.152 24.869 1.00 60.28 113 PHE A C 1
ATOM 908 O O . PHE A 1 113 ? 7.524 -8.109 23.647 1.00 60.28 113 PHE A O 1
ATOM 915 N N . THR A 1 114 ? 6.323 -8.648 25.475 1.00 61.72 114 THR A N 1
ATOM 916 C CA . THR A 1 114 ? 5.168 -9.217 24.766 1.00 61.72 114 THR A CA 1
ATOM 917 C C . THR A 1 114 ? 4.512 -8.195 23.839 1.00 61.72 114 THR A C 1
ATOM 919 O O . THR A 1 114 ? 4.310 -8.494 22.669 1.00 61.72 114 THR A O 1
ATOM 922 N N . ASN A 1 115 ? 4.296 -6.959 24.303 1.00 57.22 115 ASN A N 1
ATOM 923 C CA . ASN A 1 115 ? 3.642 -5.899 23.521 1.00 57.22 115 ASN A CA 1
ATOM 924 C C . ASN A 1 115 ? 4.445 -5.427 22.292 1.00 57.22 115 ASN A C 1
ATOM 926 O O . ASN A 1 115 ? 3.931 -4.664 21.474 1.00 57.22 115 ASN A O 1
ATOM 930 N N . LYS A 1 116 ? 5.722 -5.819 22.176 1.00 62.84 116 LYS A N 1
ATOM 931 C CA . LYS A 1 116 ? 6.587 -5.498 21.027 1.00 62.84 116 LYS A CA 1
ATOM 932 C C . LYS A 1 116 ? 6.631 -6.616 19.988 1.00 62.84 116 LYS A C 1
ATOM 934 O O . LYS A 1 116 ? 7.170 -6.403 18.901 1.00 62.84 116 LYS A O 1
ATOM 939 N N . LEU A 1 117 ? 6.107 -7.801 20.302 1.00 63.19 117 LEU A N 1
ATOM 940 C CA . LEU A 1 117 ? 6.117 -8.927 19.380 1.00 63.19 117 LEU A CA 1
ATOM 941 C C . LEU A 1 117 ? 5.088 -8.682 18.274 1.00 63.19 117 LEU A C 1
ATOM 943 O O . LEU A 1 117 ? 3.887 -8.702 18.494 1.00 63.19 117 LEU A O 1
ATOM 947 N N . THR A 1 118 ? 5.564 -8.502 17.045 1.00 62.91 118 THR A N 1
ATOM 948 C CA . THR A 1 118 ? 4.717 -8.434 15.842 1.00 62.91 118 THR A CA 1
ATOM 949 C C . THR A 1 118 ? 5.057 -9.578 14.883 1.00 62.91 118 THR A C 1
ATOM 951 O O . THR A 1 118 ? 5.495 -9.344 13.754 1.00 62.91 118 THR A O 1
ATOM 954 N N . PRO A 1 119 ? 4.920 -10.848 15.319 1.00 63.19 119 PRO A N 1
ATOM 955 C CA . PRO A 1 119 ? 5.278 -11.983 14.485 1.00 63.19 119 PRO A CA 1
ATOM 956 C C . PRO A 1 119 ? 4.417 -12.006 13.218 1.00 63.19 119 PRO A C 1
ATOM 958 O O . PRO A 1 119 ? 3.218 -11.719 13.250 1.00 63.19 119 PRO A O 1
ATOM 961 N N . SER A 1 120 ? 5.044 -12.348 12.089 1.00 55.28 120 SER A N 1
ATOM 962 C CA . SER A 1 120 ? 4.353 -12.478 10.804 1.00 55.28 120 SER A CA 1
ATOM 963 C C . SER A 1 120 ? 3.180 -13.456 10.931 1.00 55.28 120 SER A C 1
ATOM 965 O O . SER A 1 120 ? 3.334 -14.540 11.494 1.00 55.28 120 SER A O 1
ATOM 967 N N . GLY A 1 121 ? 2.003 -13.060 10.443 1.00 55.84 121 GLY A N 1
ATOM 968 C CA . GLY A 1 121 ? 0.786 -13.877 10.509 1.00 55.84 121 GLY A CA 1
ATOM 969 C C . GLY A 1 121 ? -0.053 -13.757 11.789 1.00 55.84 121 GLY A C 1
ATOM 970 O O . GLY A 1 121 ? -1.121 -14.362 11.840 1.00 55.84 121 GLY A O 1
ATOM 971 N N . PHE A 1 122 ? 0.356 -12.963 12.787 1.00 59.38 122 PHE A N 1
ATOM 972 C CA . PHE A 1 122 ? -0.474 -12.657 13.963 1.00 59.38 122 PHE A CA 1
ATOM 973 C C . PHE A 1 122 ? -1.061 -11.237 13.896 1.00 59.38 122 PHE A C 1
ATOM 975 O O . PHE A 1 122 ? -0.413 -10.335 13.354 1.00 59.38 122 PHE A O 1
ATOM 982 N N . PRO A 1 123 ? -2.285 -11.016 14.420 1.00 58.56 123 PRO A N 1
ATOM 983 C CA . PRO A 1 123 ? -2.886 -9.690 14.471 1.00 58.56 123 PRO A CA 1
ATOM 984 C C . PRO A 1 123 ? -2.091 -8.764 15.396 1.00 58.56 123 PRO A C 1
ATOM 986 O O . PRO A 1 123 ? -1.584 -9.175 16.435 1.00 58.56 123 PRO A O 1
ATOM 989 N N . LEU A 1 124 ? -1.997 -7.493 15.010 1.00 62.53 124 LEU A N 1
ATOM 990 C CA . LEU A 1 124 ? -1.367 -6.450 15.817 1.00 62.53 124 LEU A CA 1
ATOM 991 C C . LEU A 1 124 ? -2.145 -6.223 17.121 1.00 62.53 124 LEU A C 1
ATOM 993 O O . LEU A 1 124 ? -3.375 -6.218 17.111 1.00 62.53 124 LEU A O 1
ATOM 997 N N . HIS A 1 125 ? -1.430 -5.926 18.213 1.00 67.00 125 HIS A N 1
ATOM 998 C CA . HIS A 1 125 ? -2.002 -5.609 19.535 1.00 67.00 125 HIS A CA 1
ATOM 999 C C . HIS A 1 125 ? -2.965 -4.406 19.535 1.00 67.00 125 HIS A C 1
ATOM 1001 O O . HIS A 1 125 ? -3.675 -4.172 20.512 1.00 67.00 125 HIS A O 1
ATOM 1007 N N . ILE A 1 126 ? -2.997 -3.628 18.448 1.00 68.75 126 ILE A N 1
ATOM 1008 C CA . ILE A 1 126 ? -3.864 -2.466 18.272 1.00 68.75 126 ILE A CA 1
ATOM 1009 C C . ILE A 1 126 ? -4.622 -2.618 16.955 1.00 68.75 126 ILE A C 1
ATOM 1011 O O . ILE A 1 126 ? -4.034 -2.576 15.873 1.00 68.75 126 ILE A O 1
ATOM 1015 N N . PHE A 1 127 ? -5.942 -2.734 17.052 1.00 78.44 127 PHE A N 1
ATOM 1016 C CA . PHE A 1 127 ? -6.841 -2.761 15.910 1.00 78.44 127 PHE A CA 1
ATOM 1017 C C . PHE A 1 127 ? -7.495 -1.389 15.730 1.00 78.44 127 PHE A C 1
ATOM 1019 O O . PHE A 1 127 ? -8.174 -0.881 16.622 1.00 78.44 127 PHE A O 1
ATOM 1026 N N . LYS A 1 128 ? -7.290 -0.775 14.564 1.00 82.12 128 LYS A N 1
ATOM 1027 C CA . LYS A 1 128 ? -7.886 0.514 14.203 1.00 82.12 128 LYS A CA 1
ATOM 1028 C C . LYS A 1 128 ? -9.003 0.298 13.191 1.00 82.12 128 LYS A C 1
ATOM 1030 O O . LYS A 1 128 ? -8.810 -0.386 12.188 1.00 82.12 128 LYS A O 1
ATOM 1035 N N . ARG A 1 129 ? -10.157 0.916 13.424 1.00 80.56 129 ARG A N 1
ATOM 1036 C CA . ARG A 1 129 ? -11.317 0.849 12.529 1.00 80.56 129 ARG A CA 1
ATOM 1037 C C . ARG A 1 129 ? -11.984 2.209 12.436 1.00 80.56 129 ARG A C 1
ATOM 1039 O O . ARG A 1 129 ? -12.141 2.875 13.450 1.00 80.56 129 ARG A O 1
ATOM 1046 N N . LYS A 1 130 ? -12.443 2.591 11.246 1.00 79.00 130 LYS A N 1
ATOM 1047 C CA . LYS A 1 130 ? -13.414 3.679 11.102 1.00 79.00 130 LYS A CA 1
ATOM 1048 C C . LYS A 1 130 ? -14.820 3.114 10.998 1.00 79.00 130 LYS A C 1
ATOM 1050 O O . LYS A 1 130 ? -15.057 2.179 10.234 1.00 79.00 130 LYS A O 1
ATOM 1055 N N . GLU A 1 131 ? -15.719 3.656 11.806 1.00 62.59 131 GLU A N 1
ATOM 1056 C CA . GLU A 1 131 ? -17.151 3.376 11.721 1.00 62.59 131 GLU A CA 1
ATOM 1057 C C . GLU A 1 131 ? -17.889 4.547 11.075 1.00 62.59 131 GLU A C 1
ATOM 1059 O O . GLU A 1 131 ? -17.394 5.676 11.050 1.00 62.59 131 GLU A O 1
ATOM 1064 N N . LYS A 1 132 ? -19.056 4.226 10.516 1.00 57.56 132 LYS A N 1
ATOM 1065 C CA . LYS A 1 132 ? -19.991 5.184 9.937 1.00 57.56 132 LYS A CA 1
ATOM 1066 C C . LYS A 1 132 ? -20.767 5.913 11.028 1.00 57.56 132 LYS A C 1
ATOM 1068 O O . LYS A 1 132 ? -21.144 5.236 12.009 1.00 57.56 132 LYS A O 1
#

Sequence (132 aa):
MTSFLCDHVEVVELPTNLRLLPEGHSDEREFANYLLGVGNGNISVEQSLDFVYTDLKYNFTNSVWFANRTIVTPINEAAQFVNDFLLNRIPGELKIYGILDTIDNETLYPIEFTNKLTPSGFPLHIFKRKEK

pLDDT: 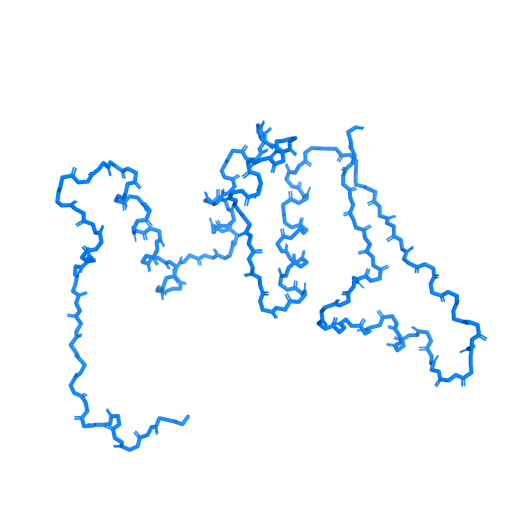mean 77.49, std 13.0, range [45.03, 92.31]

Foldseek 3Di:
DDDPVVVVDDDDDDPDDPQDDPPDDPVSVVVVVVVVCVVVVVADPLNVLCVLCVPCAPCVVPPVSVVVSDDDDPAPVVVVVSVVSSQVVYDADKDKDAQPPPPVCCPDDPPVVVLPDRDGPDDHRIDIDGDD

Secondary structure (DSSP, 8-state):
---TTGGG-------S-TTS-TT--HHHHHHHHHHHHHHTT-S-HHHHHHHHTTTHHHHTT-HHHHHTT----SSHHHHHHHHHHHHHHS-SEEEEEE-----S-TTSS-HHHHTT---TTS--SEEEEEE-